Protein AF-A0A959AFK6-F1 (afdb_monomer_lite)

pLDDT: mean 95.65, std 8.48, range [50.12, 98.75]

Radius of gyration: 12.73 Å; chains: 1; bounding box: 32×21×34 Å

Sequence (54 aa):
MSYSKEELVQYRIERAKEAFADAEYLISEERWNAAANRMYYACFYIVSAYLAYR

Foldseek 3Di:
DDDDLVNLLVVLQVLLVVLQVVLVVCVVVVVNVSSVVSNVSSVVSNVVSVVSVD

Secondary structure (DSSP, 8-state):
----HHHHHHHHHHHHHHHHHHHHHHHHTT-HHHHHHHHHHHHHHHHHHHHHH-

Structure (mmCIF, N/CA/C/O backbone):
data_AF-A0A959AFK6-F1
#
_entry.id   AF-A0A959AFK6-F1
#
loop_
_atom_site.group_PDB
_atom_site.id
_atom_site.type_symbol
_atom_site.label_atom_id
_atom_site.label_alt_id
_atom_site.label_comp_id
_atom_site.label_asym_id
_atom_site.label_entity_id
_atom_site.label_seq_id
_atom_site.pdbx_PDB_ins_code
_atom_site.Cartn_x
_atom_site.Cartn_y
_atom_site.Cartn_z
_atom_site.occupancy
_atom_site.B_iso_or_equiv
_atom_site.auth_seq_id
_atom_site.auth_comp_id
_atom_site.auth_asym_id
_atom_site.auth_atom_id
_atom_site.pdbx_PDB_model_num
ATOM 1 N N . MET A 1 1 ? -18.842 15.712 7.727 1.00 50.12 1 MET A N 1
ATOM 2 C CA . MET A 1 1 ? -19.057 14.253 7.6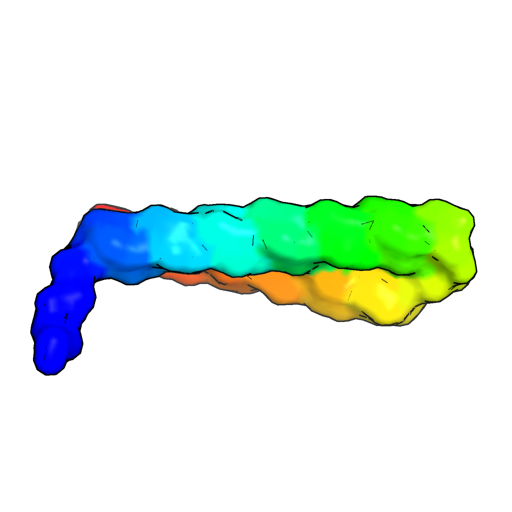32 1.00 50.12 1 MET A CA 1
ATOM 3 C C . MET A 1 1 ? -18.079 13.591 8.585 1.00 50.12 1 MET A C 1
ATOM 5 O O . MET A 1 1 ? -16.883 13.727 8.371 1.00 50.12 1 MET A O 1
ATOM 9 N N . SER A 1 2 ? -18.561 13.002 9.681 1.00 66.06 2 SER A N 1
ATOM 10 C CA . SER A 1 2 ? -17.715 12.188 10.561 1.00 66.06 2 SER A CA 1
ATOM 11 C C . SER A 1 2 ? -17.733 10.776 9.998 1.00 66.06 2 SER A C 1
ATOM 13 O O . SER A 1 2 ? -18.779 10.140 10.044 1.00 66.06 2 SER A O 1
ATOM 15 N N . TYR A 1 3 ? -16.624 10.323 9.421 1.00 75.19 3 TYR A N 1
ATOM 16 C CA . TYR A 1 3 ? -16.478 8.923 9.029 1.00 75.19 3 TYR A CA 1
ATOM 17 C C . TYR A 1 3 ? -16.492 8.049 10.286 1.00 75.19 3 TYR A C 1
ATOM 19 O O . TYR A 1 3 ? -15.880 8.405 11.299 1.00 75.19 3 TYR A O 1
ATOM 27 N N . SER A 1 4 ? -17.204 6.931 10.229 1.00 91.94 4 SER A N 1
ATOM 28 C CA . SER A 1 4 ? -17.156 5.892 11.256 1.00 91.94 4 SER A CA 1
ATOM 29 C C . SER A 1 4 ? -15.780 5.219 11.286 1.00 91.94 4 SER A C 1
ATOM 31 O O . SER A 1 4 ? -14.996 5.280 10.330 1.00 91.94 4 SER A O 1
ATOM 33 N N . LYS A 1 5 ? -15.470 4.569 12.412 1.00 92.44 5 LYS A N 1
ATOM 34 C CA . LYS A 1 5 ? -14.229 3.804 12.591 1.00 92.44 5 LYS A CA 1
ATOM 35 C C . LYS A 1 5 ? -14.141 2.695 11.536 1.00 92.44 5 LYS A C 1
ATOM 37 O O . LYS A 1 5 ? -13.083 2.470 10.954 1.00 92.44 5 LYS A O 1
ATOM 42 N N . GLU A 1 6 ? -15.273 2.070 11.244 1.00 94.69 6 GLU A N 1
ATOM 43 C CA . GLU A 1 6 ? -15.442 0.993 10.276 1.00 94.69 6 GLU A CA 1
ATOM 44 C C . GLU A 1 6 ? -15.184 1.476 8.843 1.00 94.69 6 GLU A C 1
ATOM 46 O O . GLU A 1 6 ? -14.414 0.845 8.120 1.00 94.69 6 GLU A O 1
ATOM 51 N N . GLU A 1 7 ? -15.741 2.628 8.452 1.00 96.31 7 GLU A N 1
ATOM 52 C CA . GLU A 1 7 ? -15.475 3.238 7.140 1.00 96.31 7 GLU A CA 1
ATOM 53 C C . GLU A 1 7 ? -13.992 3.587 6.970 1.00 96.31 7 GLU A C 1
ATOM 55 O O . GLU A 1 7 ? -13.416 3.348 5.908 1.00 96.31 7 GLU A O 1
ATOM 60 N N . LEU A 1 8 ? -13.340 4.099 8.020 1.00 95.19 8 LEU A N 1
ATOM 61 C CA . LEU A 1 8 ? -11.909 4.402 7.984 1.00 95.19 8 LEU A CA 1
ATOM 62 C C . LEU A 1 8 ? -11.053 3.137 7.825 1.00 95.19 8 LEU A C 1
ATOM 64 O O . LEU A 1 8 ? -10.076 3.144 7.070 1.00 95.19 8 LEU A O 1
ATOM 68 N N . VAL A 1 9 ? -11.390 2.064 8.545 1.00 97.81 9 VAL A N 1
ATOM 69 C CA . VAL A 1 9 ? -10.699 0.771 8.440 1.00 97.81 9 VAL A CA 1
ATOM 70 C C . VAL A 1 9 ? -10.867 0.199 7.036 1.00 97.81 9 VAL A C 1
ATOM 72 O O . VAL A 1 9 ? -9.870 -0.164 6.411 1.00 97.81 9 VAL A O 1
ATOM 75 N N . GLN A 1 10 ? -12.095 0.186 6.514 1.00 97.88 10 GLN A N 1
ATOM 76 C CA . GLN A 1 10 ? -12.399 -0.332 5.184 1.00 97.88 10 GLN A CA 1
ATOM 77 C C . GLN A 1 10 ? -11.666 0.450 4.089 1.00 97.88 10 GLN A C 1
ATOM 79 O O . GLN A 1 10 ? -10.982 -0.149 3.259 1.00 97.88 10 GLN A O 1
ATOM 84 N N . TYR A 1 11 ? -11.704 1.782 4.158 1.00 97.56 11 TYR A N 1
ATOM 85 C CA . TYR A 1 11 ? -10.950 2.647 3.256 1.00 97.56 11 TYR A CA 1
ATOM 86 C C . TYR A 1 11 ? -9.450 2.315 3.271 1.00 97.56 11 TYR A C 1
ATOM 88 O O . TYR A 1 11 ? -8.827 2.161 2.224 1.00 97.56 11 TYR A O 1
ATOM 96 N N . ARG A 1 12 ? -8.839 2.147 4.452 1.00 97.94 12 ARG A N 1
ATOM 97 C CA . ARG A 1 12 ? -7.408 1.805 4.551 1.00 97.94 12 ARG A CA 1
ATOM 98 C C . ARG A 1 12 ? -7.096 0.419 3.982 1.00 97.94 12 ARG A C 1
ATOM 100 O O . ARG A 1 12 ? -6.047 0.255 3.364 1.00 97.94 12 ARG A O 1
ATOM 107 N N . ILE A 1 13 ? -7.987 -0.557 4.154 1.00 98.56 13 ILE A N 1
ATOM 108 C CA . ILE A 1 13 ? -7.845 -1.884 3.537 1.00 98.56 13 ILE A CA 1
ATOM 109 C C . ILE A 1 13 ? -7.881 -1.770 2.007 1.00 98.56 13 ILE A C 1
ATOM 111 O O . ILE A 1 13 ? -7.052 -2.380 1.335 1.00 98.56 13 ILE A O 1
ATOM 115 N N . GLU A 1 14 ? -8.796 -0.976 1.451 1.00 98.62 14 GLU A N 1
ATOM 116 C CA . GLU A 1 14 ? -8.881 -0.735 0.005 1.00 98.62 14 GLU A CA 1
ATOM 117 C C . GLU A 1 14 ? -7.605 -0.074 -0.527 1.00 98.62 14 GLU A C 1
ATOM 119 O O . GLU A 1 14 ? -6.996 -0.585 -1.466 1.00 98.62 14 GLU A O 1
ATOM 124 N N . ARG A 1 15 ? -7.106 0.963 0.157 1.00 98.56 15 ARG A N 1
ATOM 125 C CA . ARG A 1 15 ? -5.823 1.603 -0.180 1.00 98.56 15 ARG A CA 1
ATOM 126 C C . ARG A 1 15 ? -4.641 0.632 -0.127 1.00 98.56 15 ARG A C 1
ATOM 128 O O . ARG A 1 15 ? -3.743 0.724 -0.961 1.00 98.56 15 ARG A O 1
ATOM 135 N N . ALA A 1 16 ? -4.628 -0.295 0.834 1.00 98.75 16 ALA A N 1
ATOM 136 C CA . ALA A 1 16 ? -3.591 -1.320 0.921 1.00 98.75 16 ALA A CA 1
ATOM 137 C C . ALA A 1 16 ? -3.623 -2.264 -0.291 1.00 98.75 16 ALA A C 1
ATOM 139 O O . ALA A 1 16 ? -2.573 -2.561 -0.859 1.00 98.75 16 ALA A O 1
ATOM 140 N N . LYS A 1 17 ? -4.821 -2.695 -0.710 1.00 98.75 17 LYS A N 1
ATOM 141 C CA . LYS A 1 17 ? -5.015 -3.564 -1.881 1.00 98.75 17 LYS A CA 1
ATOM 142 C C . LYS A 1 17 ? -4.623 -2.871 -3.184 1.00 98.75 17 LYS A C 1
ATOM 144 O O . LYS A 1 17 ? -3.914 -3.472 -3.981 1.00 98.75 17 LYS A O 1
ATOM 149 N N . GLU A 1 18 ? -5.022 -1.613 -3.374 1.00 98.75 18 GLU A N 1
ATOM 150 C CA . GLU A 1 18 ? -4.618 -0.813 -4.540 1.00 98.75 18 GLU A CA 1
ATOM 151 C C . GLU A 1 18 ? -3.095 -0.674 -4.624 1.00 98.75 18 GLU A C 1
ATOM 153 O O . GLU A 1 18 ? -2.498 -0.939 -5.663 1.00 98.75 18 GLU A O 1
ATOM 158 N N . ALA A 1 19 ? -2.443 -0.311 -3.513 1.00 98.69 19 ALA A N 1
ATOM 159 C CA . ALA A 1 19 ? -0.991 -0.173 -3.479 1.00 98.69 19 ALA A CA 1
ATOM 160 C C . ALA A 1 19 ? -0.269 -1.504 -3.749 1.00 98.69 19 ALA A C 1
ATOM 162 O O . ALA A 1 19 ? 0.794 -1.505 -4.365 1.00 98.69 19 ALA A O 1
ATOM 163 N N . PHE A 1 20 ? -0.839 -2.629 -3.311 1.00 98.75 20 PHE A N 1
ATOM 164 C CA . PHE A 1 20 ? -0.295 -3.953 -3.593 1.00 98.75 20 PHE A CA 1
ATOM 165 C C . PHE A 1 20 ? -0.429 -4.325 -5.077 1.00 98.75 20 PHE A C 1
ATOM 167 O O . PHE A 1 20 ? 0.566 -4.707 -5.685 1.00 98.75 20 PHE A O 1
ATOM 174 N N . ALA A 1 21 ? -1.603 -4.118 -5.680 1.00 98.75 21 ALA A N 1
ATOM 175 C CA . ALA A 1 21 ? -1.817 -4.354 -7.110 1.00 98.75 21 ALA A CA 1
ATOM 176 C C . ALA A 1 21 ? -0.900 -3.473 -7.983 1.00 98.75 21 ALA A C 1
ATOM 178 O O . ALA A 1 21 ? -0.293 -3.952 -8.941 1.00 98.75 21 ALA A O 1
ATOM 179 N N . ASP A 1 22 ? -0.715 -2.201 -7.609 1.00 98.69 22 ASP A N 1
ATOM 180 C CA . ASP A 1 22 ? 0.243 -1.311 -8.271 1.00 98.69 22 ASP A CA 1
ATOM 181 C C . ASP A 1 22 ? 1.684 -1.833 -8.150 1.00 98.69 22 ASP A C 1
ATOM 183 O O . ASP A 1 22 ? 2.479 -1.686 -9.078 1.00 98.69 22 ASP A O 1
ATOM 187 N N . ALA A 1 23 ? 2.046 -2.441 -7.016 1.00 98.75 23 ALA A N 1
ATOM 188 C CA . ALA A 1 23 ? 3.360 -3.050 -6.848 1.00 98.75 23 ALA A CA 1
ATOM 189 C C . ALA A 1 23 ? 3.551 -4.274 -7.756 1.00 98.75 23 ALA A C 1
ATOM 191 O O . ALA A 1 23 ? 4.625 -4.411 -8.339 1.00 98.75 23 ALA A O 1
ATOM 192 N N . GLU A 1 24 ? 2.530 -5.123 -7.910 1.00 98.62 24 GLU A N 1
ATOM 193 C CA . GLU A 1 24 ? 2.557 -6.270 -8.830 1.00 98.62 24 GLU A CA 1
ATOM 194 C C . GLU A 1 24 ? 2.741 -5.820 -10.285 1.00 98.62 24 GLU A C 1
ATOM 196 O O . GLU A 1 24 ? 3.595 -6.356 -10.991 1.00 98.62 24 GLU A O 1
ATOM 201 N N . TYR A 1 25 ? 2.027 -4.770 -10.706 1.00 98.69 25 TYR A N 1
ATOM 202 C CA . TYR A 1 25 ? 2.216 -4.162 -12.026 1.00 98.69 25 TYR A CA 1
ATOM 203 C C . TYR A 1 25 ? 3.632 -3.591 -12.208 1.00 98.69 25 TYR A C 1
ATOM 205 O O . TYR A 1 25 ? 4.275 -3.763 -13.239 1.00 98.69 25 TYR A O 1
ATOM 213 N N . LEU A 1 26 ? 4.174 -2.915 -11.194 1.00 98.69 26 LEU A N 1
ATOM 214 C CA . LEU A 1 26 ? 5.534 -2.375 -11.278 1.00 98.69 26 LEU A CA 1
ATOM 215 C C . LEU A 1 26 ? 6.601 -3.475 -11.302 1.00 98.69 26 LEU A C 1
ATOM 217 O O . LEU A 1 26 ? 7.654 -3.267 -11.900 1.00 98.69 26 LEU A O 1
ATOM 221 N N . ILE A 1 27 ? 6.337 -4.626 -10.679 1.00 98.62 27 ILE A N 1
ATOM 222 C CA . ILE A 1 27 ? 7.187 -5.817 -10.781 1.00 98.62 27 ILE A CA 1
ATOM 223 C C . ILE A 1 27 ? 7.172 -6.372 -12.203 1.00 98.62 27 ILE A C 1
ATOM 225 O O . ILE A 1 27 ? 8.244 -6.682 -12.717 1.00 98.62 27 ILE A O 1
ATOM 229 N N . SER A 1 28 ? 6.002 -6.471 -12.848 1.00 98.50 28 SER A N 1
ATOM 230 C CA . SER A 1 28 ? 5.928 -6.979 -14.225 1.00 98.50 28 SER A CA 1
ATOM 231 C C . SER A 1 28 ? 6.672 -6.092 -15.225 1.00 98.50 28 SER A C 1
ATOM 233 O O . SER A 1 28 ? 7.167 -6.590 -16.227 1.00 98.50 28 SER A O 1
ATOM 235 N N . GLU A 1 29 ? 6.804 -4.801 -14.917 1.00 98.56 29 GLU A N 1
ATOM 236 C CA . GLU A 1 29 ? 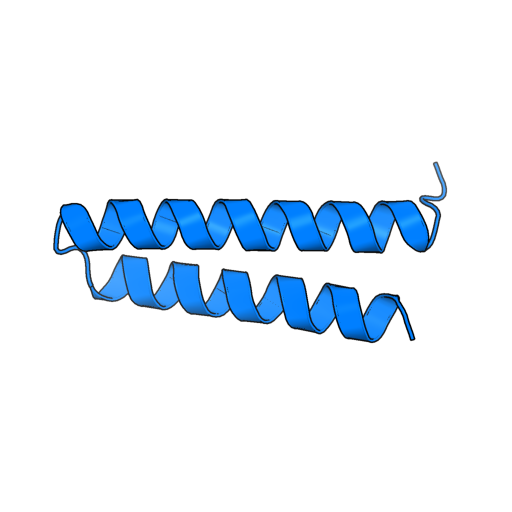7.565 -3.822 -15.702 1.00 98.56 29 GLU A CA 1
ATOM 237 C C . GLU A 1 29 ? 9.028 -3.655 -15.231 1.00 98.56 29 GLU A C 1
ATOM 239 O O . GLU A 1 29 ? 9.693 -2.688 -15.605 1.00 98.56 29 GLU A O 1
ATOM 244 N N . GLU A 1 30 ? 9.529 -4.532 -14.350 1.00 98.25 30 GLU A N 1
ATOM 245 C CA . GLU A 1 30 ? 10.892 -4.500 -13.785 1.00 98.25 30 GLU A CA 1
ATOM 246 C C . GLU A 1 30 ? 11.263 -3.173 -13.083 1.00 98.25 30 GLU A C 1
ATOM 248 O O . GLU A 1 30 ? 12.432 -2.815 -12.896 1.00 98.25 30 GLU A O 1
ATOM 253 N N . ARG A 1 31 ? 10.263 -2.413 -12.624 1.00 98.50 31 ARG A N 1
ATOM 254 C CA . ARG A 1 31 ? 10.440 -1.131 -11.926 1.00 98.50 31 ARG A CA 1
ATOM 255 C C . ARG A 1 31 ? 10.628 -1.341 -10.426 1.00 98.50 31 ARG A C 1
ATOM 257 O O . ARG A 1 31 ? 9.871 -0.812 -9.609 1.00 98.50 31 ARG A O 1
ATOM 264 N N . TRP A 1 32 ? 11.681 -2.062 -10.051 1.00 97.56 32 TRP A N 1
ATOM 265 C CA . TRP A 1 32 ? 11.928 -2.561 -8.68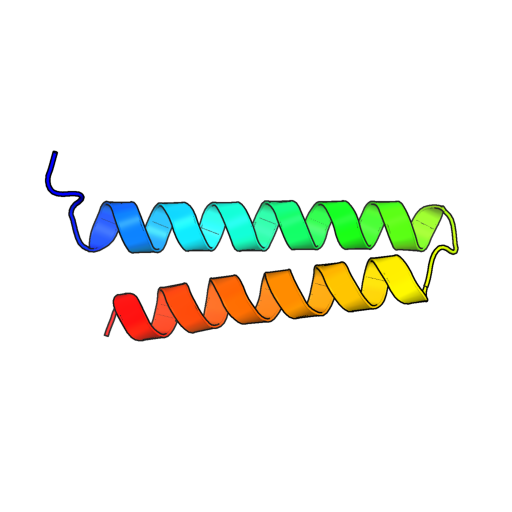9 1.00 97.56 32 TRP A CA 1
ATOM 266 C C . TRP A 1 32 ? 11.852 -1.497 -7.585 1.00 97.56 32 TRP A C 1
ATOM 268 O O . TRP A 1 32 ? 11.184 -1.701 -6.574 1.00 97.56 32 TRP A O 1
ATOM 278 N N . ASN A 1 33 ? 12.470 -0.328 -7.788 1.00 98.25 33 ASN A N 1
ATOM 279 C CA . ASN A 1 33 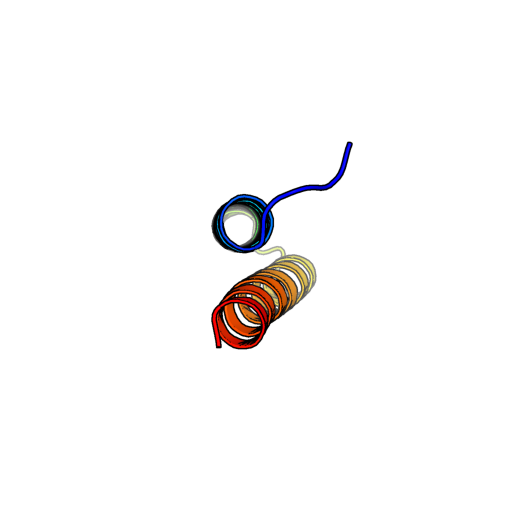? 12.445 0.756 -6.796 1.00 98.25 33 ASN A CA 1
ATOM 280 C C . ASN A 1 33 ? 11.028 1.310 -6.573 1.00 98.25 33 ASN A C 1
ATOM 282 O O . ASN A 1 33 ? 10.637 1.610 -5.445 1.00 98.25 33 ASN A O 1
ATOM 286 N N . ALA A 1 34 ? 10.247 1.435 -7.648 1.00 98.19 34 ALA A N 1
ATOM 287 C CA . ALA A 1 34 ? 8.869 1.902 -7.562 1.00 98.19 34 ALA A CA 1
ATOM 288 C C . ALA A 1 34 ? 7.965 0.825 -6.940 1.00 98.19 34 ALA A C 1
ATOM 290 O O . ALA A 1 34 ? 7.129 1.148 -6.098 1.00 98.19 34 ALA A O 1
ATOM 291 N N . ALA A 1 35 ? 8.169 -0.447 -7.298 1.00 98.69 35 ALA A N 1
ATOM 292 C CA . ALA A 1 35 ? 7.458 -1.574 -6.703 1.00 98.69 35 ALA A CA 1
ATOM 293 C C . ALA A 1 35 ? 7.691 -1.659 -5.186 1.00 98.69 35 ALA A C 1
ATOM 295 O O . ALA A 1 35 ? 6.732 -1.744 -4.422 1.00 98.69 35 ALA A O 1
ATOM 296 N N . ALA A 1 36 ? 8.945 -1.542 -4.735 1.00 98.50 36 ALA A N 1
ATOM 297 C CA . ALA A 1 36 ? 9.290 -1.545 -3.314 1.00 98.50 36 ALA A CA 1
ATOM 298 C C . ALA A 1 36 ? 8.607 -0.396 -2.553 1.00 98.50 36 ALA A C 1
ATOM 300 O O . ALA A 1 36 ? 8.077 -0.596 -1.458 1.00 98.50 36 ALA A O 1
ATOM 301 N N . ASN A 1 37 ? 8.556 0.799 -3.152 1.00 98.56 37 ASN A N 1
ATOM 302 C CA . ASN A 1 37 ? 7.831 1.930 -2.581 1.00 98.56 37 ASN A CA 1
ATOM 303 C C . ASN A 1 37 ? 6.328 1.628 -2.433 1.00 98.56 37 ASN A C 1
ATOM 305 O O . ASN A 1 37 ? 5.754 1.868 -1.370 1.00 98.56 37 ASN A O 1
ATOM 309 N N . ARG A 1 38 ? 5.694 1.046 -3.458 1.00 98.56 38 ARG A N 1
ATOM 310 C CA . ARG A 1 38 ? 4.273 0.673 -3.401 1.00 98.56 38 ARG A CA 1
ATOM 311 C C . ARG A 1 38 ? 3.987 -0.439 -2.391 1.00 98.56 38 ARG A C 1
ATOM 313 O O . ARG A 1 38 ? 3.022 -0.314 -1.638 1.00 98.56 38 ARG A O 1
ATOM 320 N N . MET A 1 39 ? 4.860 -1.440 -2.272 1.00 98.44 39 MET A N 1
ATOM 321 C CA . MET A 1 39 ? 4.759 -2.462 -1.221 1.00 98.44 39 MET A CA 1
ATOM 322 C C . MET A 1 39 ? 4.857 -1.865 0.183 1.00 98.44 39 MET A C 1
ATOM 324 O O . MET A 1 39 ? 4.063 -2.221 1.054 1.00 98.44 39 MET A O 1
ATOM 328 N N . TYR A 1 40 ? 5.780 -0.924 0.408 1.00 98.56 40 TYR A N 1
ATOM 329 C CA . TYR A 1 40 ? 5.869 -0.214 1.684 1.00 98.56 40 TYR A CA 1
ATOM 330 C C . TYR A 1 40 ? 4.541 0.471 2.038 1.00 98.56 40 TYR A C 1
ATOM 332 O O . TYR A 1 40 ? 4.047 0.314 3.157 1.00 98.56 40 TYR A O 1
ATOM 340 N N . TYR A 1 41 ? 3.921 1.171 1.082 1.00 98.56 41 TYR A N 1
ATOM 341 C CA . TYR A 1 41 ? 2.629 1.819 1.311 1.00 98.56 41 TYR A CA 1
ATOM 342 C C . TYR A 1 41 ? 1.485 0.824 1.528 1.00 98.56 41 TYR A C 1
ATOM 344 O O . TYR A 1 41 ? 0.634 1.075 2.380 1.00 98.56 41 TYR A O 1
ATOM 352 N N . ALA A 1 42 ? 1.480 -0.320 0.839 1.00 98.75 42 ALA A N 1
ATOM 353 C CA . ALA A 1 42 ? 0.510 -1.384 1.094 1.00 98.75 42 ALA A CA 1
ATOM 354 C C . ALA A 1 42 ? 0.579 -1.866 2.556 1.00 98.75 42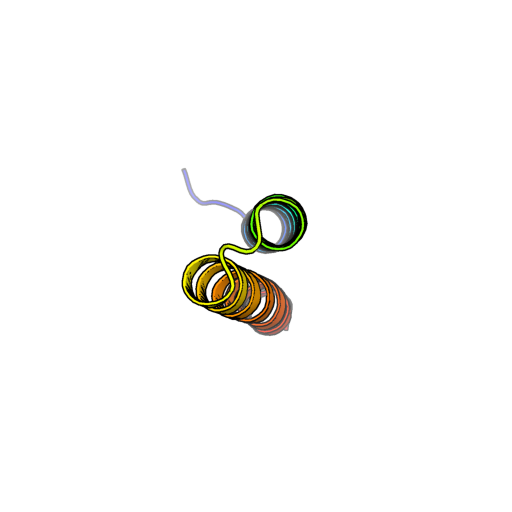 ALA A C 1
ATOM 356 O O . ALA A 1 42 ? -0.436 -1.894 3.259 1.00 98.75 42 ALA A O 1
ATOM 357 N N . CYS A 1 43 ? 1.791 -2.143 3.051 1.00 98.69 43 CYS A N 1
ATOM 358 C CA . CYS A 1 43 ? 2.035 -2.516 4.446 1.00 98.69 43 CYS A CA 1
ATOM 359 C C . CYS A 1 43 ? 1.642 -1.398 5.424 1.00 98.69 43 CYS A C 1
ATOM 361 O O . CYS A 1 43 ? 0.992 -1.649 6.440 1.00 98.69 43 CYS A O 1
ATOM 363 N N . PHE A 1 44 ? 1.995 -0.149 5.118 1.00 98.56 44 PHE A N 1
ATOM 364 C CA . PHE A 1 44 ? 1.626 1.002 5.937 1.00 98.56 44 PHE A CA 1
ATOM 365 C C . PHE A 1 44 ? 0.104 1.134 6.086 1.00 98.56 44 PHE A C 1
ATOM 367 O O . PHE A 1 44 ? -0.394 1.314 7.201 1.00 98.56 44 PHE A O 1
ATOM 374 N N . TYR A 1 45 ? -0.645 1.011 4.987 1.00 98.56 45 TYR A N 1
ATOM 375 C CA . TYR A 1 45 ? -2.100 1.122 5.014 1.00 98.56 45 TYR A CA 1
ATOM 376 C C . TYR A 1 45 ? -2.755 -0.018 5.794 1.00 98.56 45 TYR A C 1
ATOM 378 O O . TYR A 1 45 ? -3.623 0.259 6.624 1.00 98.56 45 TYR A O 1
ATOM 386 N N . ILE A 1 46 ? -2.322 -1.272 5.610 1.00 98.50 46 ILE A N 1
ATOM 387 C CA . ILE A 1 46 ? -2.947 -2.405 6.308 1.00 98.50 46 ILE A CA 1
ATOM 388 C C . ILE A 1 46 ? -2.649 -2.394 7.814 1.00 98.50 46 ILE A C 1
ATOM 390 O O . ILE A 1 46 ? -3.548 -2.630 8.621 1.00 98.50 46 ILE A O 1
ATOM 394 N N . VAL A 1 47 ? -1.428 -2.025 8.217 1.00 98.50 47 VAL A N 1
ATOM 395 C CA . VAL A 1 47 ? -1.079 -1.860 9.637 1.00 98.50 47 VAL A CA 1
ATOM 396 C C . VAL A 1 47 ? -1.853 -0.689 10.239 1.00 98.50 47 VAL A C 1
ATOM 398 O O . VAL A 1 47 ? -2.391 -0.804 11.338 1.00 98.50 47 VAL A O 1
ATOM 401 N N . SER A 1 48 ? -1.993 0.417 9.502 1.00 98.00 48 SER A N 1
ATOM 402 C CA . SER A 1 48 ? -2.817 1.550 9.932 1.00 98.00 48 SER A CA 1
ATOM 403 C C . SER A 1 48 ? -4.292 1.168 10.076 1.00 98.00 48 SER A C 1
ATOM 405 O O . SER A 1 48 ? -4.955 1.653 10.991 1.00 98.00 48 SER A O 1
ATOM 407 N N . ALA A 1 49 ? -4.827 0.320 9.193 1.00 98.00 49 ALA A N 1
ATOM 408 C CA . ALA A 1 49 ? -6.186 -0.205 9.309 1.00 98.00 49 ALA A CA 1
ATOM 409 C C . ALA A 1 49 ? -6.334 -1.042 10.585 1.00 98.00 49 ALA A C 1
ATOM 411 O O . ALA A 1 49 ? -7.243 -0.806 11.373 1.00 98.00 49 ALA A O 1
ATOM 412 N N . TYR A 1 50 ? -5.388 -1.948 10.840 1.00 97.94 50 TYR A N 1
ATOM 413 C CA . TYR A 1 50 ? -5.381 -2.786 12.037 1.00 97.94 50 TYR A CA 1
ATOM 414 C C . TYR A 1 50 ? -5.307 -1.969 13.335 1.00 97.94 50 TYR A C 1
ATOM 416 O O . TYR A 1 50 ? -6.073 -2.211 14.268 1.00 97.94 50 TYR A O 1
ATOM 424 N N . LEU A 1 51 ? -4.431 -0.961 13.390 1.00 97.50 51 LEU A N 1
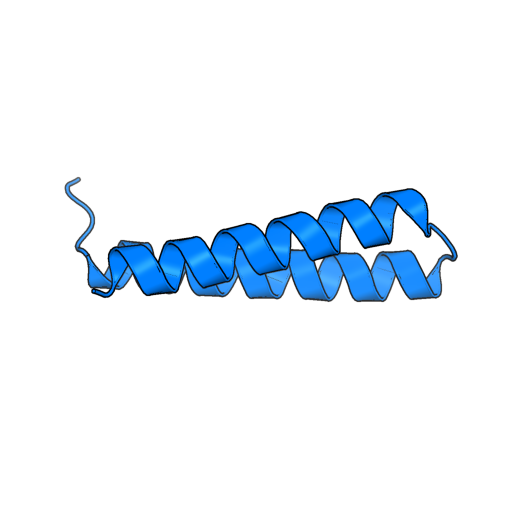ATOM 425 C CA . LEU A 1 51 ? -4.312 -0.076 14.552 1.00 97.50 51 LEU A CA 1
ATOM 426 C C . LEU A 1 51 ? -5.567 0.768 14.775 1.00 97.50 51 LEU A C 1
ATOM 428 O O . LEU A 1 51 ? -5.918 1.022 15.919 1.00 97.50 51 LEU A O 1
ATOM 432 N N . ALA A 1 52 ? -6.236 1.192 13.701 1.00 94.75 52 ALA A N 1
ATOM 433 C CA . ALA A 1 52 ? -7.498 1.916 13.802 1.00 94.75 52 ALA A CA 1
ATOM 434 C C . ALA A 1 52 ? -8.701 1.015 14.053 1.00 94.75 52 ALA A C 1
ATOM 436 O O . ALA A 1 52 ? -9.745 1.555 14.370 1.00 94.75 52 ALA A O 1
ATOM 437 N N . TYR A 1 53 ? -8.592 -0.303 13.890 1.00 92.75 53 TYR A N 1
ATOM 438 C CA . TYR A 1 53 ? -9.633 -1.255 14.271 1.00 92.75 53 TYR A CA 1
ATOM 439 C C . TYR A 1 53 ? -9.599 -1.553 15.776 1.00 92.75 53 TYR A C 1
ATOM 441 O O . TYR A 1 53 ? -10.658 -1.647 16.403 1.00 92.75 53 TYR A O 1
ATOM 449 N N . ARG A 1 54 ? -8.395 -1.659 16.358 1.00 83.75 54 ARG A N 1
ATOM 450 C CA . ARG A 1 54 ? -8.211 -1.804 17.813 1.00 83.75 54 ARG A CA 1
ATOM 451 C C . ARG A 1 54 ? -8.743 -0.602 18.586 1.00 83.75 54 ARG A C 1
ATOM 453 O O . ARG A 1 54 ? -9.191 -0.831 19.724 1.00 83.75 54 ARG A O 1
#